Protein AF-A0A8X6UB63-F1 (afdb_monomer)

Radius of gyration: 18.48 Å; Cα contacts (8 Å, |Δi|>4): 13; chains: 1; bounding box: 40×36×44 Å

Organism: Nephila pilipes (NCBI:txid299642)

Sequence (72 aa):
PKKGSDDWRPVGDYRALNSQTKRDRYPIPSVLDFNSELHGTQIFSHVDFVKNFHQIPIAPEDVHKTAICTPF

pLDDT: mean 89.83, std 5.12, range [59.0, 96.5]

Mean predicted aligned error: 6.15 Å

InterPro domains:
  IPR000477 Reverse transcriptase domain [PF00078] (1-71)
  IPR043128 Reverse transcriptase/Diguanylate cyclase domain [G3DSA:3.30.70.270] (26-53)
  IPR043502 DNA/RNA polymerase superfamily [SSF56672] (1-71)
  IPR053134 RNA-directed DNA polymerase homolog [PTHR24559] (2-72)

Solvent-accessible surface area (backbone atoms only — not comparable to full-atom values): 5271 Å² total; per-residue (Å²): 103,42,91,95,48,93,48,78,63,92,79,79,87,52,68,71,57,60,72,74,48,82,82,81,78,75,86,72,79,50,72,68,57,55,53,57,73,50,61,91,64,91,79,87,87,86,87,82,68,85,67,49,82,75,72,60,79,73,57,82,89,51,51,76,77,71,65,75,92,67,100,121

Structure (mmCIF, N/CA/C/O backbone):
data_AF-A0A8X6UB63-F1
#
_entry.id   AF-A0A8X6UB63-F1
#
loop_
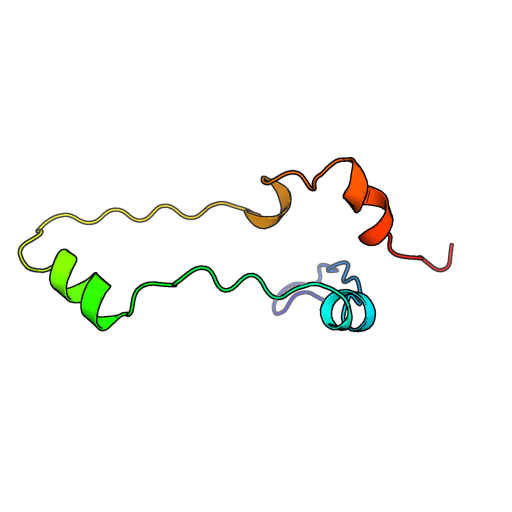_atom_site.group_PDB
_atom_site.id
_atom_site.type_symbol
_atom_site.lab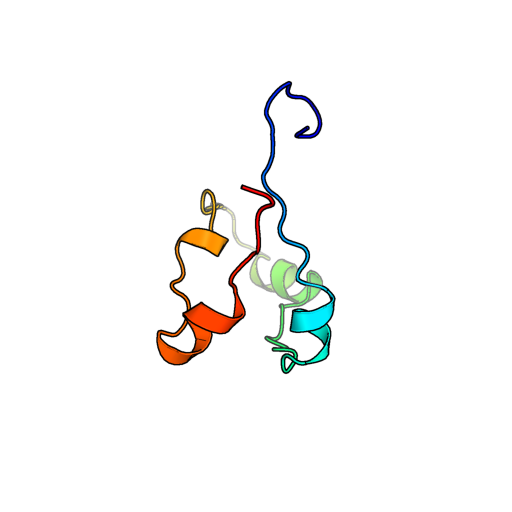el_atom_id
_atom_site.label_alt_id
_atom_site.label_comp_id
_atom_site.label_asym_id
_atom_site.label_entity_id
_atom_site.label_seq_id
_atom_site.pdbx_PDB_ins_code
_atom_site.Cartn_x
_atom_site.Cartn_y
_atom_site.Cartn_z
_atom_site.occupancy
_atom_site.B_iso_or_equiv
_atom_site.auth_seq_id
_atom_site.auth_comp_id
_atom_site.auth_asym_id
_atom_site.auth_atom_id
_atom_site.pdbx_PDB_model_num
ATOM 1 N N . PRO A 1 1 ? 6.802 19.137 -6.233 1.00 77.94 1 PRO A N 1
ATOM 2 C CA . PRO A 1 1 ? 6.611 19.769 -4.906 1.00 77.94 1 PRO A CA 1
ATOM 3 C C . PRO A 1 1 ? 5.586 19.022 -4.040 1.00 77.94 1 PRO A C 1
ATOM 5 O O . PRO A 1 1 ? 4.503 18.667 -4.512 1.00 77.94 1 PRO A O 1
ATOM 8 N N . LYS A 1 2 ? 5.934 18.752 -2.781 1.00 83.75 2 LYS A N 1
ATOM 9 C CA . LYS A 1 2 ? 4.947 18.310 -1.791 1.00 83.75 2 LYS A CA 1
ATOM 10 C C . LYS A 1 2 ? 3.935 19.437 -1.571 1.00 83.75 2 LYS A C 1
ATOM 12 O O . LYS A 1 2 ? 4.269 20.616 -1.629 1.00 83.75 2 LYS A O 1
ATOM 17 N N . LYS A 1 3 ? 2.672 19.086 -1.331 1.00 84.00 3 LYS A N 1
ATOM 18 C CA . LYS A 1 3 ? 1.653 20.095 -1.026 1.00 84.00 3 LYS A CA 1
ATOM 19 C C . LYS A 1 3 ? 1.998 20.736 0.323 1.00 84.00 3 LYS A C 1
ATOM 21 O O . LYS A 1 3 ? 2.009 20.035 1.328 1.00 84.00 3 LYS A O 1
ATOM 26 N N . GLY A 1 4 ? 2.269 22.040 0.327 1.00 86.75 4 GLY A N 1
ATOM 27 C CA . GLY A 1 4 ? 2.569 22.798 1.546 1.00 86.75 4 GLY A CA 1
ATOM 28 C C . GLY A 1 4 ? 4.032 22.776 2.006 1.00 86.75 4 GLY A C 1
ATOM 29 O O . GLY A 1 4 ? 4.298 23.251 3.103 1.00 86.75 4 GLY A O 1
ATOM 30 N N . SER A 1 5 ? 4.976 22.259 1.208 1.00 87.38 5 SER A N 1
ATOM 31 C CA . SER A 1 5 ? 6.412 22.463 1.456 1.00 87.38 5 SER A CA 1
ATOM 32 C C . SER A 1 5 ? 7.196 22.663 0.158 1.00 87.38 5 SER A C 1
ATOM 34 O O . SER A 1 5 ? 6.765 22.219 -0.907 1.00 87.38 5 SER A O 1
ATOM 36 N N . ASP A 1 6 ? 8.369 23.290 0.261 1.00 87.88 6 ASP A N 1
ATOM 37 C CA . ASP A 1 6 ? 9.313 23.458 -0.858 1.00 87.88 6 ASP A CA 1
ATOM 38 C C . ASP A 1 6 ? 10.092 22.173 -1.195 1.00 87.88 6 ASP A C 1
ATOM 40 O O . ASP A 1 6 ? 10.924 22.147 -2.104 1.00 87.88 6 ASP A O 1
ATOM 44 N N . ASP A 1 7 ? 9.796 21.064 -0.514 1.00 90.00 7 ASP A N 1
ATOM 45 C CA . ASP A 1 7 ? 10.444 19.789 -0.792 1.00 90.00 7 ASP A CA 1
ATOM 46 C C . ASP A 1 7 ? 9.940 19.161 -2.093 1.00 90.00 7 ASP A C 1
ATOM 48 O O . ASP A 1 7 ? 8.741 19.117 -2.409 1.00 90.00 7 ASP A O 1
ATOM 52 N N . TRP A 1 8 ? 10.857 18.496 -2.788 1.00 87.94 8 TRP A N 1
ATOM 53 C CA . TRP A 1 8 ? 10.520 17.606 -3.887 1.00 87.94 8 TRP A CA 1
ATOM 54 C C . TRP A 1 8 ? 10.083 16.225 -3.383 1.00 87.94 8 TRP A C 1
ATOM 56 O O . TRP A 1 8 ? 10.571 15.703 -2.379 1.00 87.94 8 TRP A O 1
ATOM 66 N N . ARG A 1 9 ? 9.128 15.620 -4.098 1.00 87.62 9 ARG A N 1
ATOM 67 C CA . ARG A 1 9 ? 8.701 14.231 -3.897 1.00 87.62 9 ARG A CA 1
ATOM 68 C C . ARG A 1 9 ? 9.024 13.456 -5.173 1.00 87.62 9 ARG A C 1
ATOM 70 O O . ARG A 1 9 ? 8.438 13.797 -6.201 1.00 87.62 9 ARG A O 1
ATOM 77 N N . PRO A 1 10 ? 9.901 12.440 -5.132 1.00 87.50 10 PRO A N 1
ATOM 78 C CA . PRO A 1 10 ? 10.067 11.541 -6.265 1.00 87.50 10 PRO A CA 1
ATOM 79 C C . PRO A 1 10 ? 8.763 10.762 -6.483 1.00 87.50 10 PRO A C 1
ATOM 81 O O . PRO A 1 10 ? 8.148 10.286 -5.524 1.00 87.50 10 PRO A O 1
ATOM 84 N N . VAL A 1 11 ? 8.312 10.669 -7.734 1.00 89.31 11 VAL A N 1
ATOM 85 C CA . VAL A 1 11 ? 7.086 9.955 -8.118 1.00 89.31 11 VAL A CA 1
ATOM 86 C C . VAL A 1 11 ? 7.398 9.070 -9.319 1.00 89.31 11 VAL A C 1
ATOM 88 O O . VAL A 1 11 ? 7.758 9.577 -10.375 1.00 89.31 11 VAL A O 1
ATOM 91 N N . GLY A 1 12 ? 7.256 7.756 -9.145 1.00 89.81 12 GLY A N 1
ATOM 92 C CA . GLY A 1 12 ? 7.284 6.795 -10.246 1.00 89.81 12 GLY A CA 1
ATOM 93 C C . GLY A 1 12 ? 5.909 6.654 -10.888 1.00 89.81 12 GLY A C 1
ATOM 94 O O . GLY A 1 12 ? 4.902 6.571 -10.181 1.00 89.81 12 GLY A O 1
ATOM 95 N N . ASP A 1 13 ? 5.858 6.612 -12.218 1.00 92.69 1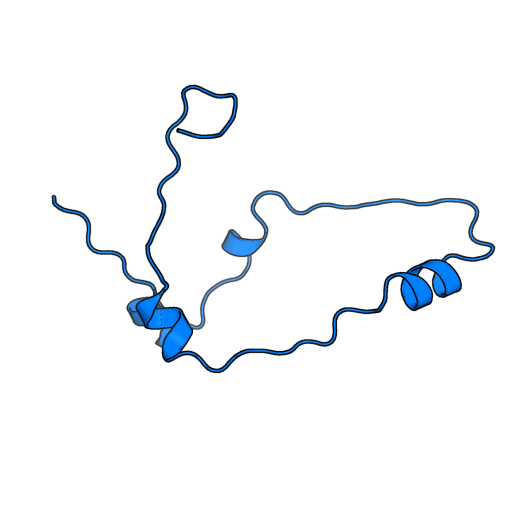3 ASP A N 1
ATOM 96 C CA . ASP A 1 13 ? 4.624 6.329 -12.951 1.00 92.69 13 ASP A CA 1
ATOM 97 C C . ASP A 1 13 ? 4.422 4.816 -13.122 1.00 92.69 13 ASP A C 1
ATOM 99 O O . ASP A 1 13 ? 4.902 4.205 -14.073 1.00 92.69 13 ASP A O 1
ATOM 103 N N . TYR A 1 14 ? 3.675 4.211 -12.197 1.00 93.12 14 TYR A N 1
ATOM 104 C CA . TYR A 1 14 ? 3.345 2.782 -12.222 1.00 93.12 14 TYR A CA 1
ATOM 105 C C . TYR A 1 14 ? 2.025 2.460 -12.939 1.00 93.12 14 TYR A C 1
ATOM 107 O O . TYR A 1 14 ? 1.513 1.353 -12.794 1.00 93.12 14 TYR A O 1
ATOM 115 N N . ARG A 1 15 ? 1.421 3.383 -13.705 1.00 94.75 15 ARG A N 1
ATOM 116 C CA . ARG A 1 15 ? 0.104 3.135 -14.335 1.00 94.75 15 ARG A CA 1
ATOM 117 C C . ARG A 1 15 ? 0.113 1.921 -15.268 1.00 94.75 15 ARG A C 1
ATOM 119 O O . ARG A 1 15 ? -0.799 1.099 -15.200 1.00 94.75 15 ARG A O 1
ATOM 126 N N . ALA A 1 16 ? 1.153 1.789 -16.095 1.00 94.19 16 ALA A N 1
ATOM 127 C CA . ALA A 1 16 ? 1.319 0.647 -16.993 1.00 94.19 16 ALA A CA 1
ATOM 128 C C . ALA A 1 16 ? 1.501 -0.661 -16.209 1.00 94.19 16 ALA A C 1
ATOM 130 O O . ALA A 1 16 ? 0.782 -1.627 -16.465 1.00 94.19 16 ALA A O 1
ATOM 131 N N . LEU A 1 17 ? 2.373 -0.660 -15.195 1.00 93.88 17 LEU A N 1
ATOM 132 C CA . LEU A 1 17 ? 2.593 -1.804 -14.306 1.00 93.88 17 LEU A CA 1
ATOM 133 C C . LEU A 1 17 ? 1.289 -2.241 -13.617 1.00 93.88 17 LEU A C 1
ATOM 135 O O . LEU A 1 17 ? 0.889 -3.396 -13.720 1.00 93.88 17 LEU A O 1
ATOM 139 N N . ASN A 1 18 ? 0.563 -1.302 -13.009 1.00 93.81 18 ASN A N 1
ATOM 140 C CA . ASN A 1 18 ? -0.688 -1.560 -12.291 1.00 93.81 18 ASN A CA 1
ATOM 141 C C . ASN A 1 18 ? -1.802 -2.141 -13.179 1.00 93.81 18 ASN A C 1
ATOM 143 O O . ASN A 1 18 ? -2.723 -2.766 -12.658 1.00 93.81 18 ASN A O 1
ATOM 147 N N . SER A 1 19 ? -1.745 -1.934 -14.501 1.00 94.62 19 SER A N 1
ATOM 148 C CA . SER A 1 19 ? -2.692 -2.540 -15.450 1.00 94.62 19 SER A CA 1
ATOM 149 C C . SER A 1 19 ? -2.432 -4.028 -15.701 1.00 94.62 19 SER A C 1
ATOM 151 O O . SER A 1 19 ? -3.365 -4.759 -16.020 1.00 94.62 19 SER A O 1
ATOM 153 N N . GLN A 1 20 ? -1.179 -4.465 -15.547 1.00 94.38 20 GLN A N 1
ATOM 154 C CA . GLN A 1 20 ? -0.748 -5.850 -15.748 1.00 94.38 20 GLN A CA 1
ATOM 155 C C . GLN A 1 20 ? -0.740 -6.644 -14.434 1.00 94.38 20 GLN A C 1
ATOM 157 O O . GLN A 1 20 ? -0.812 -7.872 -14.441 1.00 94.38 20 GLN A O 1
ATOM 162 N N . THR A 1 21 ? -0.669 -5.956 -13.293 1.00 94.12 21 THR A N 1
ATOM 163 C CA . THR A 1 21 ? -0.675 -6.580 -11.968 1.00 94.12 21 THR A CA 1
ATOM 164 C C . THR A 1 21 ? -2.072 -7.066 -11.579 1.00 94.12 21 THR A C 1
ATOM 166 O O . THR A 1 21 ? -3.075 -6.361 -11.720 1.00 94.12 21 THR A O 1
ATOM 169 N N . LYS A 1 22 ? -2.146 -8.276 -11.012 1.00 93.25 22 LYS A N 1
ATOM 170 C CA . LYS A 1 22 ? -3.379 -8.794 -10.411 1.00 93.25 22 LYS A CA 1
ATOM 171 C C . LYS A 1 22 ? -3.769 -7.916 -9.222 1.00 93.25 22 LYS A C 1
ATOM 173 O O . LYS A 1 22 ? -2.990 -7.748 -8.290 1.00 93.25 22 LYS A O 1
ATOM 178 N N . ARG A 1 23 ? -4.993 -7.385 -9.238 1.00 89.38 23 ARG A N 1
ATOM 179 C CA . ARG A 1 23 ? -5.520 -6.606 -8.110 1.00 8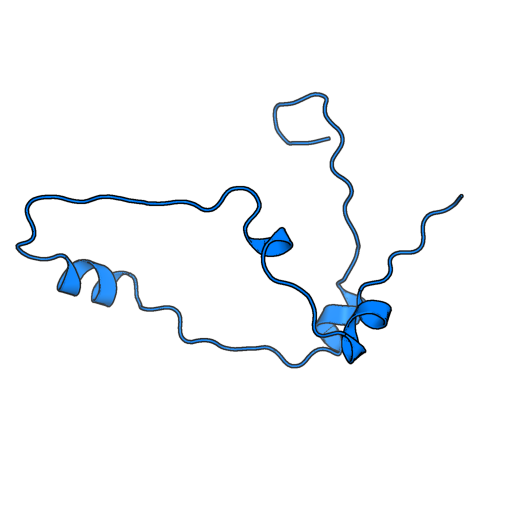9.38 23 ARG A CA 1
ATOM 180 C C . ARG A 1 23 ? -5.669 -7.505 -6.889 1.00 89.38 23 ARG A C 1
ATOM 182 O O . ARG A 1 23 ? -6.475 -8.436 -6.920 1.00 89.38 23 ARG A O 1
ATOM 189 N N . ASP A 1 24 ? -4.936 -7.186 -5.832 1.00 87.62 24 ASP A N 1
ATOM 190 C CA . ASP A 1 24 ? -5.199 -7.734 -4.511 1.00 87.62 24 ASP A CA 1
ATOM 191 C C . ASP A 1 24 ? -6.421 -7.026 -3.915 1.00 87.62 24 ASP A C 1
ATOM 193 O O . ASP A 1 24 ? -6.469 -5.797 -3.825 1.00 87.62 24 ASP A O 1
ATOM 197 N N . ARG A 1 25 ? -7.456 -7.801 -3.592 1.00 84.12 25 ARG A N 1
ATOM 198 C CA . ARG A 1 25 ? -8.699 -7.307 -2.989 1.00 84.12 25 ARG A CA 1
ATOM 199 C C . ARG A 1 25 ? -8.776 -7.831 -1.568 1.00 84.12 25 ARG A C 1
ATOM 201 O O . ARG A 1 25 ? -9.651 -8.634 -1.250 1.00 84.12 25 ARG A O 1
ATOM 208 N N . TYR A 1 26 ? -7.848 -7.382 -0.734 1.00 85.69 26 TYR A N 1
ATOM 209 C CA . TYR A 1 26 ? -7.956 -7.614 0.694 1.00 85.69 26 TYR A CA 1
ATOM 210 C C . TYR A 1 26 ? -9.236 -6.933 1.212 1.00 85.69 26 TYR A C 1
ATOM 212 O O . TYR A 1 26 ? -9.451 -5.752 0.911 1.00 85.69 26 TYR A O 1
ATOM 220 N N . PRO A 1 27 ? -10.119 -7.649 1.929 1.00 85.69 27 PRO A N 1
ATOM 221 C CA . PRO A 1 27 ? -11.350 -7.066 2.437 1.00 85.69 27 PRO A CA 1
ATOM 222 C C . PRO A 1 27 ? -11.002 -6.016 3.492 1.00 85.69 27 PRO A C 1
ATOM 224 O O . PRO A 1 27 ? -10.522 -6.333 4.578 1.00 85.69 27 PRO A O 1
ATOM 227 N N . ILE A 1 28 ? -11.224 -4.748 3.156 1.00 86.06 28 ILE A N 1
ATOM 228 C CA . ILE A 1 28 ? -11.153 -3.661 4.129 1.00 86.06 28 ILE A CA 1
ATOM 229 C C . ILE A 1 28 ? -12.489 -3.668 4.884 1.00 86.06 28 ILE A C 1
ATOM 231 O O . ILE A 1 28 ? -13.532 -3.638 4.221 1.00 86.06 28 ILE A O 1
ATOM 235 N N . PRO A 1 29 ? -12.484 -3.737 6.228 1.00 85.75 29 PRO A N 1
ATOM 236 C CA . PRO A 1 29 ? -13.714 -3.743 7.008 1.00 85.75 29 PRO A CA 1
ATOM 237 C C . PRO A 1 29 ? -14.538 -2.487 6.723 1.00 85.75 29 PRO A C 1
ATOM 239 O O . PRO A 1 29 ? -13.994 -1.400 6.496 1.00 85.75 29 PRO A O 1
ATOM 242 N N . SER A 1 30 ? -15.863 -2.636 6.726 1.00 87.88 30 SER A N 1
ATOM 243 C CA . SER A 1 30 ? -16.750 -1.485 6.612 1.00 87.88 30 SER A CA 1
ATOM 244 C C . SER A 1 30 ? -16.553 -0.568 7.814 1.00 87.88 30 SER A C 1
ATOM 246 O O . SER A 1 30 ? -16.349 -1.025 8.939 1.00 87.88 30 SER A O 1
ATOM 248 N N . VAL A 1 31 ? -16.692 0.740 7.600 1.00 88.38 31 VAL A N 1
ATOM 249 C CA . VAL A 1 31 ? -16.670 1.723 8.694 1.00 88.38 31 VAL A CA 1
ATOM 250 C C . VAL A 1 31 ? -17.774 1.426 9.721 1.00 88.38 31 VAL A C 1
ATOM 252 O O . VAL A 1 31 ? -17.592 1.669 10.911 1.00 88.38 31 VAL A O 1
ATOM 255 N N . LEU A 1 32 ? -18.907 0.867 9.279 1.00 89.75 32 LEU A N 1
ATOM 256 C CA . LEU A 1 32 ? -20.002 0.458 10.165 1.00 89.75 32 LEU A CA 1
ATOM 257 C C . LEU A 1 32 ? -19.613 -0.725 11.062 1.00 89.75 32 LEU A C 1
ATOM 259 O O . LEU A 1 32 ? -19.920 -0.706 12.255 1.00 89.75 32 LEU A O 1
ATOM 263 N N . ASP A 1 33 ? -18.916 -1.713 10.502 1.00 88.62 33 ASP A N 1
ATOM 264 C CA . ASP A 1 33 ? -18.466 -2.897 11.239 1.00 88.62 33 ASP A CA 1
ATOM 265 C C . ASP A 1 33 ? -17.423 -2.483 12.283 1.00 88.62 33 ASP A C 1
ATOM 267 O O . ASP A 1 33 ? -17.570 -2.782 13.466 1.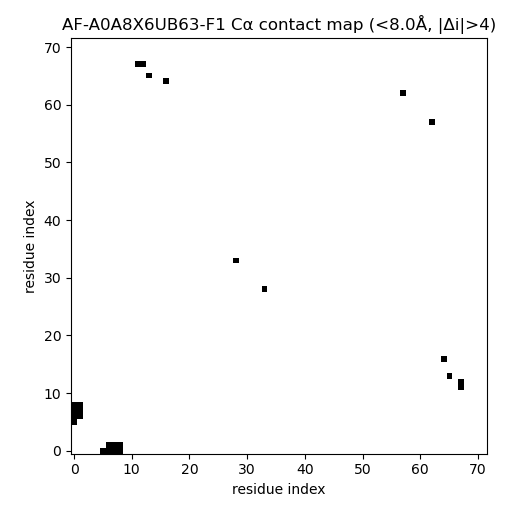00 88.62 33 ASP A O 1
ATOM 271 N N . PHE A 1 34 ? -16.454 -1.659 11.870 1.00 88.50 34 PHE A N 1
ATOM 272 C CA . PHE A 1 34 ? -15.435 -1.096 12.754 1.00 88.50 34 PHE A CA 1
ATOM 273 C C . PHE A 1 34 ? -16.042 -0.314 13.931 1.00 88.50 34 PHE A C 1
ATOM 275 O O . PHE A 1 34 ? -15.649 -0.498 15.079 1.00 88.50 34 PHE A O 1
ATOM 282 N N . ASN A 1 35 ? -17.043 0.534 13.679 1.00 88.00 35 ASN A N 1
ATOM 283 C CA . ASN A 1 35 ? -17.706 1.292 14.746 1.00 88.00 35 ASN A CA 1
ATOM 284 C C . ASN A 1 35 ? -18.514 0.401 15.698 1.00 88.00 35 ASN A C 1
ATOM 286 O O . ASN A 1 35 ? -18.616 0.712 16.885 1.00 88.00 35 ASN A O 1
ATOM 290 N N . SER A 1 36 ? -19.086 -0.691 15.192 1.00 89.81 36 SER A N 1
ATOM 291 C CA . SER A 1 36 ? -19.832 -1.646 16.015 1.00 89.81 36 SER A CA 1
ATOM 292 C C . SER A 1 36 ? -18.901 -2.402 16.962 1.00 89.81 36 SER A C 1
ATOM 294 O O . SER A 1 36 ? -19.245 -2.599 18.124 1.00 89.81 36 SER A O 1
ATOM 296 N N . GLU A 1 37 ? -17.697 -2.755 16.506 1.00 87.75 37 GLU A N 1
ATOM 297 C CA . GLU A 1 37 ? -16.663 -3.388 17.337 1.00 87.75 37 GLU A CA 1
ATOM 298 C C . GLU A 1 37 ? -16.152 -2.467 18.453 1.00 87.75 37 GLU A C 1
ATOM 300 O O . GLU A 1 37 ? -15.831 -2.922 19.549 1.00 87.75 37 GLU A O 1
ATOM 305 N N . LEU A 1 38 ? -16.111 -1.159 18.198 1.00 90.00 38 LEU A N 1
ATOM 306 C CA . LEU A 1 38 ? -15.695 -0.159 19.180 1.00 90.00 38 LEU A CA 1
ATOM 307 C C . LEU A 1 38 ? -16.790 0.199 20.197 1.00 90.00 38 LEU A C 1
ATOM 309 O O . LEU A 1 38 ? -16.508 0.872 21.196 1.00 90.00 38 LEU A O 1
ATOM 313 N N . HIS A 1 39 ? -18.034 -0.234 19.980 1.00 90.94 39 HIS A N 1
ATOM 314 C CA . HIS A 1 39 ? -19.160 0.125 20.833 1.00 90.94 39 HIS A CA 1
ATOM 315 C C . HIS A 1 39 ? -18.977 -0.401 22.269 1.00 90.94 39 HIS A C 1
ATOM 317 O O . HIS A 1 39 ? -18.859 -1.600 22.509 1.00 90.94 39 HIS A O 1
ATOM 323 N N . GLY A 1 40 ? -19.000 0.506 23.250 1.00 90.00 40 GLY A N 1
ATOM 324 C CA . GLY A 1 40 ? -18.842 0.179 24.673 1.00 90.00 40 GLY A CA 1
ATOM 325 C C . GLY A 1 40 ? -17.394 0.188 25.177 1.00 90.00 40 GLY A C 1
ATOM 326 O O . GLY A 1 40 ? -17.168 0.043 26.379 1.00 90.00 40 GLY A O 1
ATOM 327 N N . THR A 1 41 ? -16.415 0.411 24.296 1.00 92.69 41 THR A N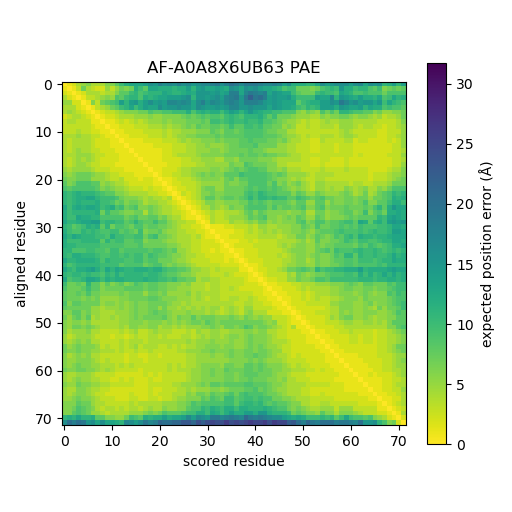 1
ATOM 328 C CA . THR A 1 41 ? -15.032 0.689 24.706 1.00 92.69 41 THR A CA 1
ATOM 329 C C . THR A 1 41 ? -14.900 2.131 25.214 1.00 92.69 41 THR A C 1
ATOM 331 O O . THR A 1 41 ? -15.574 3.041 24.735 1.00 92.69 41 THR A O 1
ATOM 334 N N . GLN A 1 42 ? -14.065 2.343 26.235 1.00 91.75 42 GLN A N 1
ATOM 335 C CA . GLN A 1 42 ? -13.907 3.653 26.892 1.00 91.75 42 GLN A CA 1
ATOM 336 C C . GLN A 1 42 ? -12.564 4.328 26.586 1.00 91.75 42 GLN A C 1
ATOM 338 O O . GLN A 1 42 ? -12.432 5.539 26.744 1.00 91.75 42 GLN A O 1
ATOM 343 N N . ILE A 1 43 ? -11.558 3.555 26.169 1.00 93.56 43 ILE A N 1
ATOM 344 C CA . ILE A 1 43 ? -10.198 4.034 25.916 1.00 93.56 43 ILE A CA 1
ATOM 345 C C . ILE A 1 43 ? -9.790 3.588 24.518 1.00 93.56 43 ILE A C 1
ATOM 347 O O . ILE A 1 43 ? -9.875 2.406 24.193 1.00 93.56 43 ILE A O 1
ATOM 351 N N . PHE A 1 44 ? -9.303 4.539 23.724 1.00 93.00 44 PHE A N 1
ATOM 352 C CA . PHE A 1 44 ? -8.833 4.317 22.363 1.00 93.00 44 PHE A CA 1
ATOM 353 C C . PHE A 1 44 ? -7.361 4.699 22.254 1.00 93.00 44 PHE A C 1
ATOM 355 O O . PHE A 1 44 ? -6.927 5.710 22.809 1.00 93.00 44 PHE A O 1
ATOM 362 N N . SER A 1 45 ? -6.603 3.923 21.490 1.00 93.50 45 SER A N 1
ATOM 363 C CA . SER A 1 45 ? -5.270 4.294 21.031 1.00 93.50 45 SER A CA 1
ATOM 364 C C . SER A 1 45 ? -5.180 4.052 19.528 1.00 93.50 45 SER A C 1
ATOM 366 O O . SER A 1 45 ? -5.773 3.117 18.993 1.00 93.50 45 SER A O 1
ATOM 368 N N . HIS A 1 46 ? -4.469 4.933 18.831 1.00 90.94 46 HIS A N 1
ATOM 369 C CA . HIS A 1 46 ? -4.235 4.819 17.398 1.00 90.94 46 HIS A CA 1
ATOM 370 C C . HIS A 1 46 ? -2.734 4.845 17.141 1.00 90.94 46 HIS A C 1
ATOM 372 O O . HIS A 1 46 ? -2.010 5.644 17.736 1.00 90.94 46 HIS A O 1
ATOM 378 N N . VAL A 1 47 ? -2.278 3.959 16.263 1.00 93.00 47 VAL A N 1
ATOM 379 C CA . VAL A 1 47 ? -0.879 3.850 15.860 1.00 93.00 47 VAL A CA 1
ATOM 380 C C . VAL A 1 47 ? -0.830 3.988 14.349 1.00 93.00 47 VAL A C 1
ATOM 382 O O . VAL A 1 47 ? -1.508 3.244 13.643 1.00 93.00 47 VAL A O 1
ATOM 385 N N . ASP A 1 48 ? -0.021 4.928 13.870 1.00 92.12 48 ASP A N 1
ATOM 386 C CA . ASP A 1 48 ? 0.245 5.121 12.447 1.00 92.12 48 ASP A CA 1
ATOM 387 C C . ASP A 1 48 ? 1.716 4.815 12.138 1.00 92.12 48 ASP A C 1
ATOM 389 O O . ASP A 1 48 ? 2.627 5.179 12.889 1.00 92.12 48 ASP A O 1
ATOM 393 N N . PHE A 1 49 ? 1.952 4.132 11.019 1.00 92.62 49 PHE A N 1
ATOM 394 C CA . PHE A 1 49 ? 3.282 3.730 10.581 1.00 92.62 49 PHE A CA 1
ATOM 395 C C . PHE A 1 49 ? 3.872 4.775 9.634 1.00 92.62 49 PHE A C 1
ATOM 397 O O . PHE A 1 49 ? 3.450 4.938 8.485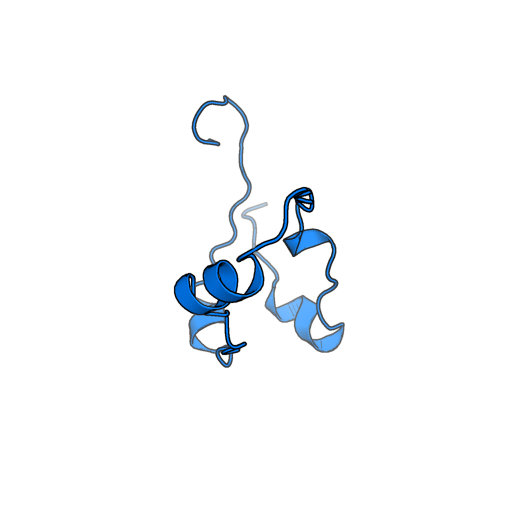 1.00 92.62 49 PHE A O 1
ATOM 404 N N . VAL A 1 50 ? 4.947 5.431 10.076 1.00 90.31 50 VAL A N 1
ATOM 405 C CA . VAL A 1 50 ? 5.680 6.393 9.246 1.00 90.31 50 VAL A CA 1
ATOM 406 C C . VAL A 1 50 ? 6.243 5.695 8.007 1.00 90.31 50 VAL A C 1
ATOM 408 O O . VAL A 1 50 ? 7.058 4.780 8.107 1.00 90.31 50 VAL A O 1
ATOM 411 N N . LYS A 1 51 ? 5.846 6.163 6.817 1.00 85.81 51 LYS A N 1
ATOM 412 C CA . LYS A 1 51 ? 6.280 5.603 5.523 1.00 85.81 51 LYS A CA 1
ATOM 413 C C . LYS A 1 51 ? 5.991 4.095 5.382 1.00 85.81 51 LYS A C 1
ATOM 415 O O . LYS A 1 51 ? 6.786 3.406 4.751 1.00 85.81 51 LYS A O 1
ATOM 420 N N . ASN A 1 52 ? 4.858 3.612 5.904 1.00 90.69 52 ASN A N 1
ATOM 421 C CA . ASN A 1 52 ? 4.457 2.194 5.931 1.00 90.69 52 ASN A CA 1
ATOM 422 C C . ASN A 1 52 ? 4.795 1.395 4.653 1.00 90.69 52 ASN A C 1
ATOM 424 O O . ASN A 1 52 ? 5.442 0.355 4.716 1.00 90.69 52 ASN A O 1
ATOM 428 N N . PHE A 1 53 ? 4.461 1.930 3.474 1.00 89.31 53 PHE A N 1
ATOM 429 C CA . PHE A 1 53 ? 4.721 1.261 2.191 1.00 89.31 53 PHE A CA 1
ATOM 430 C C . PHE A 1 53 ? 6.195 0.915 1.918 1.00 89.31 53 PHE A C 1
ATOM 432 O O . PHE A 1 53 ? 6.456 0.032 1.115 1.00 89.31 53 PHE A O 1
ATOM 439 N N . HIS A 1 54 ? 7.153 1.592 2.557 1.00 90.25 54 HIS A N 1
ATOM 440 C CA . HIS A 1 54 ? 8.584 1.300 2.407 1.00 90.25 54 HIS A CA 1
ATOM 441 C C . HIS A 1 54 ? 9.115 0.324 3.464 1.00 90.25 54 HIS A C 1
ATOM 443 O O . HIS A 1 54 ? 10.269 -0.083 3.379 1.00 90.25 54 HIS A O 1
ATOM 449 N N . GLN A 1 55 ? 8.317 -0.000 4.485 1.00 92.31 55 GLN A N 1
ATOM 450 C CA . GLN A 1 55 ? 8.712 -0.939 5.535 1.00 92.31 55 GLN A CA 1
ATOM 451 C C . GLN A 1 55 ? 8.493 -2.392 5.101 1.00 92.31 55 GLN A C 1
ATOM 453 O O . GLN A 1 55 ? 9.217 -3.279 5.546 1.00 92.31 55 GLN A O 1
ATOM 458 N N . ILE A 1 56 ? 7.514 -2.632 4.223 1.00 91.81 56 ILE A N 1
ATOM 459 C CA . ILE A 1 56 ? 7.210 -3.963 3.694 1.00 91.81 56 ILE A CA 1
ATOM 460 C C . ILE A 1 56 ? 8.105 -4.225 2.471 1.00 91.81 56 ILE A C 1
ATOM 462 O O . ILE A 1 56 ? 8.025 -3.472 1.497 1.00 91.81 56 ILE A O 1
ATOM 466 N N . PRO A 1 57 ? 8.957 -5.268 2.489 1.00 93.44 57 PRO A N 1
ATOM 467 C CA . PRO A 1 57 ? 9.813 -5.589 1.356 1.00 93.44 57 PRO A CA 1
ATOM 468 C C . PRO A 1 57 ? 9.001 -6.149 0.184 1.00 93.44 57 PRO A C 1
ATOM 470 O O . PRO A 1 57 ? 8.020 -6.870 0.363 1.00 93.44 57 PRO A O 1
ATOM 473 N N . ILE A 1 58 ? 9.454 -5.843 -1.029 1.00 94.12 58 ILE A N 1
ATOM 474 C CA . ILE A 1 58 ? 8.942 -6.457 -2.258 1.00 94.12 58 ILE A CA 1
ATOM 475 C C . ILE A 1 58 ? 9.515 -7.875 -2.357 1.00 94.12 58 ILE A C 1
ATOM 477 O O . ILE A 1 58 ? 10.665 -8.106 -1.974 1.00 94.12 58 ILE A O 1
ATOM 481 N N . ALA A 1 59 ? 8.727 -8.816 -2.880 1.00 95.38 59 ALA A N 1
ATOM 482 C CA . ALA A 1 59 ? 9.201 -10.166 -3.166 1.00 95.38 59 ALA A CA 1
ATOM 483 C C . ALA A 1 59 ? 10.456 -10.113 -4.070 1.00 95.38 59 ALA A C 1
ATOM 485 O O . ALA A 1 59 ? 10.444 -9.366 -5.055 1.00 95.38 59 ALA A O 1
ATOM 486 N N . P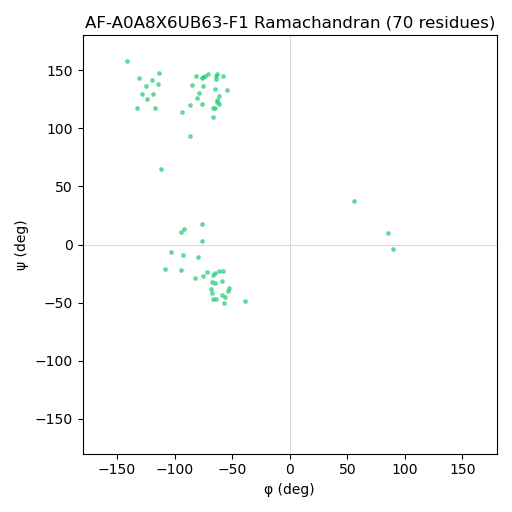RO A 1 60 ? 11.543 -10.852 -3.76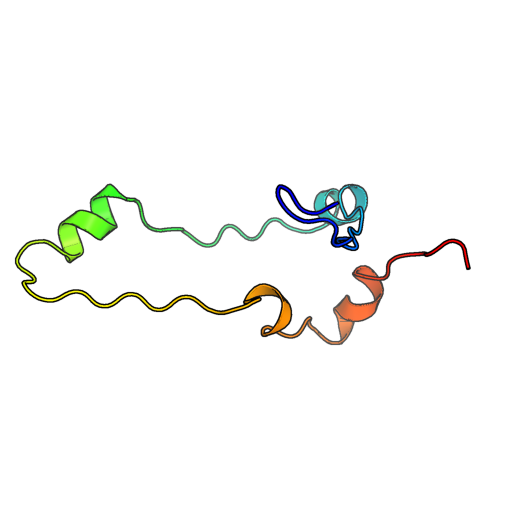4 1.00 95.94 60 PRO A N 1
ATOM 487 C CA . PRO A 1 60 ? 12.811 -10.756 -4.498 1.00 95.94 60 PRO A CA 1
ATOM 488 C C . PRO A 1 60 ? 12.670 -10.912 -6.019 1.00 95.94 60 PRO A C 1
ATOM 490 O O . PRO A 1 60 ? 13.324 -10.208 -6.788 1.00 95.94 60 PRO A O 1
ATOM 493 N N . GLU A 1 61 ? 11.776 -11.795 -6.454 1.00 96.50 61 GLU A N 1
ATOM 494 C CA . GLU A 1 61 ? 11.444 -12.058 -7.852 1.00 96.50 61 GLU A CA 1
ATOM 495 C C . GLU A 1 61 ? 10.784 -10.868 -8.567 1.00 96.50 61 GLU A C 1
ATOM 497 O O . GLU A 1 61 ? 10.910 -10.745 -9.783 1.00 96.50 61 GLU A O 1
ATOM 502 N N . ASP A 1 62 ? 10.134 -9.962 -7.836 1.00 94.50 62 ASP A N 1
ATOM 503 C CA . ASP A 1 62 ? 9.346 -8.854 -8.382 1.00 94.50 62 ASP A CA 1
ATOM 504 C C . ASP A 1 62 ? 10.058 -7.495 -8.303 1.00 94.50 62 ASP A C 1
ATOM 506 O O . ASP A 1 62 ? 9.587 -6.526 -8.900 1.00 94.50 62 ASP A O 1
ATOM 510 N N . VAL A 1 63 ? 11.222 -7.411 -7.646 1.00 94.12 63 VAL A N 1
ATOM 511 C CA . VAL A 1 63 ? 11.992 -6.159 -7.468 1.00 94.12 63 VAL A CA 1
ATOM 512 C C . VAL A 1 63 ? 12.270 -5.453 -8.801 1.00 94.12 63 VAL A C 1
ATOM 514 O O . VAL A 1 63 ? 12.152 -4.231 -8.909 1.00 94.12 63 VAL A O 1
ATOM 517 N N . HIS A 1 64 ? 12.595 -6.216 -9.847 1.00 94.00 64 HIS A N 1
ATOM 518 C CA . HIS A 1 64 ? 12.881 -5.667 -11.174 1.00 94.00 64 HIS A CA 1
ATOM 519 C C . HIS A 1 64 ? 11.650 -5.021 -11.836 1.00 94.00 64 HIS A C 1
ATOM 521 O O . HIS A 1 64 ? 11.799 -4.112 -12.651 1.00 94.00 64 HIS A O 1
ATOM 527 N N . LYS A 1 65 ? 10.431 -5.446 -11.473 1.00 92.94 65 LYS A N 1
ATOM 528 C CA . LYS A 1 65 ? 9.176 -4.910 -12.026 1.00 92.94 65 LYS A CA 1
ATOM 529 C C . LYS A 1 65 ? 8.877 -3.502 -11.515 1.00 92.94 65 LYS A C 1
ATOM 531 O O . LYS A 1 65 ? 8.166 -2.757 -12.181 1.00 92.94 65 LYS A O 1
ATOM 536 N N . THR A 1 66 ? 9.425 -3.128 -10.358 1.00 92.06 66 THR A N 1
ATOM 537 C CA . THR A 1 66 ? 9.245 -1.800 -9.749 1.00 92.06 66 THR A CA 1
ATOM 538 C C . THR A 1 66 ? 10.354 -0.807 -10.103 1.00 92.06 66 THR A C 1
ATOM 540 O O . THR A 1 66 ? 10.443 0.257 -9.497 1.00 92.06 66 THR A O 1
ATOM 543 N N . ALA A 1 67 ? 11.221 -1.132 -11.064 1.00 91.69 67 ALA A N 1
ATOM 544 C CA . ALA A 1 67 ? 12.261 -0.218 -11.519 1.00 91.69 67 ALA A CA 1
ATOM 545 C C . ALA A 1 67 ? 11.658 1.036 -12.181 1.00 91.69 67 ALA A C 1
ATOM 547 O O . ALA A 1 67 ? 10.666 0.966 -12.907 1.00 91.69 67 ALA A O 1
ATOM 548 N N . ILE A 1 68 ? 12.286 2.191 -11.951 1.00 90.06 68 ILE A N 1
ATOM 549 C CA . ILE A 1 68 ? 11.930 3.462 -12.590 1.00 90.06 68 ILE A CA 1
ATOM 550 C C . ILE A 1 68 ? 13.144 3.936 -13.383 1.00 90.06 68 ILE A C 1
ATOM 552 O O . ILE A 1 68 ? 14.248 4.015 -12.845 1.00 90.06 68 ILE A O 1
ATOM 556 N N . CYS A 1 69 ? 12.940 4.284 -14.652 1.00 88.88 69 CYS A N 1
ATOM 557 C CA . CYS A 1 69 ? 13.967 4.943 -15.448 1.00 88.88 69 CYS A CA 1
ATOM 558 C C . CYS A 1 69 ? 14.016 6.428 -15.095 1.00 88.88 69 CYS A C 1
ATOM 560 O O . CYS A 1 69 ? 12.996 7.118 -15.091 1.00 88.88 69 CYS A O 1
ATOM 562 N N . THR A 1 70 ? 15.219 6.917 -14.825 1.00 87.38 70 THR A N 1
ATOM 563 C CA . THR A 1 70 ? 15.487 8.342 -14.640 1.00 87.38 70 THR A CA 1
ATOM 564 C C . THR A 1 70 ? 16.374 8.821 -15.789 1.00 87.38 70 THR A C 1
ATOM 566 O O . THR A 1 70 ? 17.132 8.016 -16.319 1.00 87.38 70 THR A O 1
ATOM 569 N N . PRO A 1 71 ? 16.246 10.077 -16.240 1.00 81.25 71 PRO A N 1
ATOM 570 C CA . PRO A 1 71 ? 16.908 10.564 -17.453 1.00 81.25 71 PRO A CA 1
ATOM 571 C C . PRO A 1 71 ? 18.415 10.857 -17.294 1.00 81.25 71 PRO A C 1
ATOM 573 O O . PRO A 1 71 ? 18.956 11.595 -18.114 1.00 81.25 71 PRO A O 1
ATOM 576 N N . PHE A 1 72 ? 19.073 10.343 -16.248 1.00 59.00 72 PHE A N 1
ATOM 577 C CA . PHE A 1 72 ? 20.512 10.523 -16.016 1.00 59.00 72 PHE A CA 1
ATOM 578 C C . PHE A 1 72 ? 21.317 9.360 -16.598 1.00 59.00 72 PHE A C 1
ATOM 580 O O . PHE A 1 72 ? 20.854 8.205 -16.457 1.00 59.00 72 PHE A O 1
#

Foldseek 3Di:
DPVPDPDDDDDADCVVVVVVDDDDCDPDDDPVVVVVVCPPPDDDDDDDDDVVVVVDDDDPVCPVVPDGDDPD

Secondary structure (DSSP, 8-state):
--TTSS--------HHHHHHSPPP---PPPHHHHHHHTTT---------TTGGGTSPPPGGGGGGG------